Protein AF-A0A8D9B3N8-F1 (afdb_monomer_lite)

Foldseek 3Di:
DADQCFLADDPVGWCVVVQVVVCVVVVHHEAEDAAQFDDVLLVCLVDPDPPYHYDYIDPSVHLLQQQWGADPVRDIDGHDPVRVVVRLVRNLSNDAAAEDACLVCCVGPGSNNPSPPHPHYYYDPNNVVVVVVD

Sequence (134 aa):
HLGRPDGNKNQKYSLKPVAEELKTLLKRDVIFIDDCVGPRVEAACANPAPGSIILLENLRYYPEEEGKGVNAAGVKVKASAEDVKTFKESLRKLGDIYVNDAFGTAHRAHSSMLGEGFEQRASGFLLKKELDYF

Structure (mmCIF, N/CA/C/O backbone):
data_AF-A0A8D9B3N8-F1
#
_entry.id   AF-A0A8D9B3N8-F1
#
loop_
_atom_site.group_PDB
_atom_site.id
_atom_site.type_symbol
_atom_site.label_atom_id
_atom_site.label_alt_id
_atom_site.label_comp_id
_atom_site.label_asym_id
_atom_site.label_entity_id
_atom_site.label_seq_id
_atom_site.pdbx_PDB_ins_code
_atom_site.Cartn_x
_atom_site.Cartn_y
_atom_site.Cartn_z
_atom_site.occupancy
_atom_site.B_iso_or_equiv
_atom_site.auth_seq_id
_atom_site.auth_comp_id
_atom_site.auth_asym_id
_atom_site.auth_atom_id
_atom_site.pdbx_PDB_model_num
ATOM 1 N N . HIS A 1 1 ? 0.323 -6.848 -1.075 1.00 96.81 1 HIS A N 1
ATOM 2 C CA . HIS A 1 1 ? 0.394 -7.147 -2.525 1.00 96.81 1 HIS A CA 1
ATOM 3 C C . HIS A 1 1 ? -0.327 -8.463 -2.802 1.00 96.81 1 HIS A C 1
ATOM 5 O O . HIS A 1 1 ? -0.520 -9.232 -1.867 1.00 96.81 1 HIS A O 1
ATOM 11 N N . LEU A 1 2 ? -0.675 -8.751 -4.059 1.00 97.44 2 LEU A N 1
ATOM 12 C CA . LEU A 1 2 ? -1.282 -10.025 -4.464 1.00 97.44 2 LEU A CA 1
ATOM 13 C C . LEU A 1 2 ? -0.664 -10.532 -5.775 1.00 97.44 2 LEU A C 1
ATOM 15 O O . LEU A 1 2 ? -0.428 -9.757 -6.699 1.00 97.44 2 LEU A O 1
ATOM 19 N N . GLY A 1 3 ? -0.380 -11.834 -5.847 1.00 96.44 3 GLY A N 1
ATOM 20 C CA . GLY A 1 3 ? 0.148 -12.479 -7.052 1.00 96.44 3 GLY A CA 1
ATOM 21 C C . GLY A 1 3 ? 1.530 -11.986 -7.510 1.00 96.44 3 GLY A C 1
ATOM 22 O O . GLY A 1 3 ? 2.358 -11.526 -6.716 1.00 96.44 3 GLY A O 1
ATOM 23 N N . ARG A 1 4 ? 1.777 -12.138 -8.818 1.00 95.31 4 ARG A N 1
ATOM 24 C CA . ARG A 1 4 ? 3.003 -11.723 -9.523 1.00 95.31 4 ARG A CA 1
ATOM 25 C C . ARG A 1 4 ? 2.638 -10.848 -10.731 1.00 95.31 4 ARG A C 1
ATOM 27 O O . ARG A 1 4 ? 2.549 -11.361 -11.843 1.00 95.31 4 ARG A O 1
ATOM 34 N N . PRO A 1 5 ? 2.312 -9.565 -10.507 1.00 95.44 5 PRO A N 1
ATOM 35 C CA . PRO A 1 5 ? 2.063 -8.609 -11.586 1.00 95.44 5 PRO A CA 1
ATOM 36 C C . PRO A 1 5 ? 3.343 -8.085 -12.261 1.00 95.44 5 PRO A C 1
ATOM 38 O O . PRO A 1 5 ? 3.241 -7.418 -13.285 1.00 95.44 5 PRO A O 1
ATOM 41 N N . ASP A 1 6 ? 4.526 -8.366 -11.702 1.00 95.75 6 ASP A N 1
ATOM 42 C CA . ASP A 1 6 ? 5.840 -8.026 -12.265 1.00 95.75 6 ASP A CA 1
ATOM 43 C C . ASP A 1 6 ? 5.983 -6.546 -12.686 1.00 95.75 6 ASP A C 1
ATOM 45 O O . ASP A 1 6 ? 6.564 -6.246 -13.727 1.00 95.75 6 ASP A O 1
ATOM 49 N N . GLY A 1 7 ? 5.441 -5.610 -11.897 1.00 95.69 7 GLY A N 1
ATOM 50 C CA . GLY A 1 7 ? 5.490 -4.175 -12.201 1.00 95.69 7 GLY A CA 1
ATOM 51 C C . GLY A 1 7 ? 4.484 -3.710 -13.258 1.00 95.69 7 GLY A C 1
ATOM 52 O O . GLY A 1 7 ? 4.682 -2.658 -13.856 1.00 95.69 7 GLY A O 1
ATOM 53 N N . ASN A 1 8 ? 3.425 -4.486 -13.525 1.00 95.19 8 ASN A N 1
ATOM 54 C CA . ASN A 1 8 ? 2.395 -4.138 -14.505 1.00 95.19 8 ASN A CA 1
ATOM 55 C C . ASN A 1 8 ? 0.993 -4.148 -13.894 1.00 95.19 8 ASN A C 1
ATOM 57 O O . ASN A 1 8 ? 0.549 -5.150 -13.322 1.00 95.19 8 ASN A O 1
ATOM 61 N N . LYS A 1 9 ? 0.244 -3.061 -14.107 1.00 94.88 9 LYS A N 1
ATOM 62 C CA . LYS A 1 9 ? -1.173 -2.962 -13.731 1.00 94.88 9 LYS A CA 1
ATOM 63 C C . LYS A 1 9 ? -2.006 -3.956 -14.546 1.00 94.88 9 LYS A C 1
ATOM 65 O O . LYS A 1 9 ? -2.028 -3.894 -15.773 1.00 94.88 9 LYS A O 1
ATOM 70 N N . ASN A 1 10 ? -2.710 -4.872 -13.879 1.00 92.81 10 ASN A N 1
ATOM 71 C CA . ASN A 1 10 ? -3.630 -5.804 -14.536 1.00 92.81 10 ASN A CA 1
ATOM 72 C C . ASN A 1 10 ? -4.778 -6.221 -13.611 1.00 92.81 10 ASN A C 1
ATOM 74 O O . ASN A 1 10 ? -4.566 -6.499 -12.442 1.00 92.81 10 ASN A O 1
ATOM 78 N N . GLN A 1 11 ? -5.998 -6.337 -14.137 1.00 94.38 11 GLN A N 1
ATOM 79 C CA . GLN A 1 11 ? -7.186 -6.592 -13.306 1.00 94.38 11 GLN A CA 1
ATOM 80 C C . GLN A 1 11 ? -7.142 -7.923 -12.537 1.00 94.38 11 GLN A C 1
ATOM 82 O O . GLN A 1 11 ? -7.742 -8.028 -11.470 1.00 94.38 11 GLN A O 1
ATOM 87 N N . LYS A 1 12 ? -6.410 -8.925 -13.044 1.00 96.62 12 LYS A N 1
ATOM 88 C CA . LYS A 1 12 ? -6.305 -10.258 -12.431 1.00 96.62 12 LYS A CA 1
ATOM 89 C C . LYS A 1 12 ? -5.758 -10.207 -11.001 1.00 96.62 12 LYS A C 1
ATOM 91 O O . LYS A 1 12 ? -6.136 -11.046 -10.189 1.00 96.62 12 LYS A O 1
ATOM 96 N N . TYR A 1 13 ? -4.868 -9.262 -10.703 1.00 97.50 13 TYR A N 1
ATOM 97 C CA . TYR A 1 13 ? -4.237 -9.142 -9.387 1.00 97.50 13 TYR A CA 1
ATOM 98 C C . TYR A 1 13 ? -4.681 -7.896 -8.611 1.00 97.50 13 TYR A C 1
ATOM 100 O O . TYR A 1 13 ? -3.960 -7.452 -7.713 1.00 97.50 13 TYR A O 1
ATOM 108 N N . SER A 1 14 ? -5.851 -7.341 -8.946 1.00 98.25 14 SER A N 1
ATOM 109 C CA . SER A 1 14 ? -6.416 -6.199 -8.224 1.00 98.25 14 SER A CA 1
ATOM 110 C C . SER A 1 14 ? -6.829 -6.599 -6.813 1.00 98.25 14 SER A C 1
ATOM 112 O O . SER A 1 14 ? -7.358 -7.689 -6.588 1.00 98.25 14 SER A O 1
ATOM 114 N N . LEU A 1 15 ? -6.614 -5.691 -5.863 1.00 98.44 15 LEU A N 1
ATOM 115 C CA . LEU A 1 15 ? -7.075 -5.819 -4.483 1.00 98.44 15 LEU A CA 1
ATOM 116 C C . LEU A 1 15 ? -8.514 -5.332 -4.288 1.00 98.44 15 LEU A C 1
ATOM 118 O O . LEU A 1 15 ? -9.040 -5.443 -3.184 1.00 98.44 15 LEU A O 1
ATOM 122 N N . LYS A 1 16 ? -9.192 -4.854 -5.338 1.00 98.00 16 LYS A N 1
ATOM 123 C CA . LYS A 1 16 ? -10.589 -4.412 -5.240 1.00 98.00 16 LYS A CA 1
ATOM 124 C C . LYS A 1 16 ? -11.522 -5.472 -4.622 1.00 98.00 16 LYS A C 1
ATOM 126 O O . LYS A 1 16 ? -12.267 -5.113 -3.717 1.00 98.00 16 LYS A O 1
ATOM 131 N N . PRO A 1 17 ? -11.468 -6.767 -5.001 1.00 98.06 17 PRO A N 1
ATOM 132 C CA . PRO A 1 17 ? -12.291 -7.787 -4.344 1.00 98.06 17 PRO A CA 1
ATOM 133 C C . PRO A 1 17 ? -11.960 -7.963 -2.853 1.00 98.06 17 PRO A C 1
ATOM 135 O O . PRO A 1 17 ? -12.837 -8.292 -2.063 1.00 98.06 17 PRO A O 1
ATOM 138 N N . VAL A 1 18 ? -10.707 -7.710 -2.454 1.00 98.31 18 VAL A N 1
ATOM 139 C CA . VAL A 1 18 ? -10.275 -7.765 -1.048 1.00 98.31 18 VAL A CA 1
ATOM 140 C C . VAL A 1 18 ? -10.887 -6.617 -0.245 1.00 98.31 18 VAL A C 1
ATOM 142 O O . VAL A 1 18 ? -11.256 -6.828 0.906 1.00 98.31 18 VAL A O 1
ATOM 145 N N . ALA A 1 19 ? -11.044 -5.426 -0.837 1.00 98.25 19 ALA A N 1
ATOM 146 C CA . ALA A 1 19 ? -11.729 -4.308 -0.183 1.00 98.25 19 ALA A CA 1
ATOM 147 C C . ALA A 1 19 ? -13.184 -4.658 0.171 1.00 98.25 19 ALA A C 1
ATOM 149 O O . ALA A 1 19 ? -13.624 -4.382 1.286 1.00 98.25 19 ALA A O 1
ATOM 150 N N . GLU A 1 20 ? -13.907 -5.299 -0.753 1.00 98.12 20 GLU A N 1
ATOM 151 C CA . GLU A 1 20 ? -15.307 -5.705 -0.550 1.00 98.12 20 GLU A CA 1
ATOM 152 C C . GLU A 1 20 ? -15.445 -6.775 0.545 1.00 98.12 20 GLU A C 1
ATOM 154 O O . GLU A 1 20 ? -16.330 -6.696 1.404 1.00 98.12 20 GLU A O 1
ATOM 159 N N . GLU A 1 21 ? -14.533 -7.749 0.570 1.00 98.50 21 GLU A N 1
ATOM 160 C CA . GLU A 1 21 ? -14.511 -8.765 1.626 1.00 98.50 21 GLU A CA 1
ATOM 161 C C . GLU A 1 21 ? -14.163 -8.143 2.987 1.00 98.50 21 GLU A C 1
ATOM 163 O O . GLU A 1 21 ? -14.836 -8.394 3.987 1.00 98.50 21 GLU A O 1
ATOM 168 N N . LEU A 1 22 ? -13.164 -7.255 3.033 1.00 98.12 22 LEU A N 1
ATOM 169 C CA . LEU A 1 22 ? -12.768 -6.563 4.260 1.00 98.12 22 LEU A CA 1
ATOM 170 C C . LEU A 1 22 ? -13.914 -5.713 4.824 1.00 98.12 22 LEU A C 1
ATOM 172 O O . LEU A 1 22 ? -14.160 -5.728 6.031 1.00 98.12 22 LEU A O 1
ATOM 176 N N . LYS A 1 23 ? -14.651 -5.017 3.951 1.00 98.12 23 LYS A N 1
ATOM 177 C CA . LYS A 1 23 ? -15.859 -4.262 4.302 1.00 98.12 23 LYS A CA 1
ATOM 178 C C . LYS A 1 23 ? -16.913 -5.152 4.962 1.00 98.12 23 LYS A C 1
ATOM 180 O O . LYS A 1 23 ? -17.494 -4.769 5.981 1.00 98.12 23 LYS A O 1
ATOM 185 N N . THR A 1 24 ? -17.115 -6.356 4.429 1.00 98.25 24 THR A N 1
ATOM 186 C CA . THR A 1 24 ? -18.049 -7.350 4.976 1.00 98.25 24 THR A CA 1
ATOM 187 C C . THR A 1 24 ? -17.612 -7.841 6.357 1.00 98.25 24 THR A C 1
ATOM 189 O O . THR A 1 24 ? -18.404 -7.809 7.301 1.00 98.25 24 THR A O 1
ATOM 192 N N . LEU A 1 25 ? -16.343 -8.234 6.508 1.00 98.38 25 LEU A N 1
ATOM 193 C CA . LEU A 1 25 ? -15.799 -8.765 7.763 1.00 98.38 25 LEU A CA 1
ATOM 194 C C . LEU A 1 25 ? -15.787 -7.723 8.886 1.00 98.38 25 LEU A C 1
ATOM 196 O O . LEU A 1 25 ? -16.129 -8.033 10.028 1.00 98.38 25 LEU A O 1
ATOM 200 N N . LEU A 1 26 ? -15.422 -6.479 8.566 1.00 97.50 26 LEU A N 1
ATOM 201 C CA . LEU A 1 26 ? -15.357 -5.393 9.543 1.00 97.50 26 LEU A CA 1
ATOM 202 C C . LEU A 1 26 ? -16.718 -4.761 9.834 1.00 97.50 26 LEU A C 1
ATOM 204 O O . LEU A 1 26 ? -16.843 -4.060 10.837 1.00 97.50 26 LEU A O 1
ATOM 208 N N . LYS A 1 27 ? -17.725 -4.982 8.974 1.00 97.50 27 LYS A N 1
ATOM 209 C CA . LYS A 1 27 ? -19.031 -4.296 9.013 1.00 97.50 27 LYS A CA 1
ATOM 210 C C . LYS A 1 27 ? -18.881 -2.770 9.030 1.00 97.50 27 LYS A C 1
ATOM 212 O O . LYS A 1 27 ? -19.617 -2.059 9.714 1.00 97.50 27 LYS A O 1
ATOM 217 N N . ARG A 1 28 ? -17.881 -2.270 8.305 1.00 96.44 28 ARG A N 1
ATOM 218 C CA . ARG A 1 28 ? -17.501 -0.855 8.216 1.00 96.44 28 ARG A CA 1
ATOM 219 C C . ARG A 1 28 ? -17.112 -0.543 6.787 1.00 96.44 28 ARG A C 1
ATOM 221 O O . ARG A 1 28 ? -16.642 -1.425 6.079 1.00 96.44 28 ARG A O 1
ATOM 228 N N . ASP A 1 29 ? -17.300 0.705 6.378 1.00 96.69 29 ASP A N 1
ATOM 229 C CA . ASP A 1 29 ? -16.900 1.118 5.040 1.00 96.69 29 ASP A CA 1
ATOM 230 C C . ASP A 1 29 ? -15.377 1.034 4.859 1.00 96.69 29 ASP A C 1
ATOM 232 O O . ASP A 1 29 ? -14.611 1.348 5.775 1.00 96.69 29 ASP A O 1
ATOM 236 N N . VAL A 1 30 ? -14.962 0.588 3.674 1.00 98.25 30 VAL A N 1
ATOM 237 C CA . VAL A 1 30 ? -13.562 0.497 3.255 1.00 98.25 30 VAL A CA 1
ATOM 238 C C . VAL A 1 30 ? -13.447 1.232 1.930 1.00 98.25 30 VAL A C 1
ATOM 240 O O . VAL A 1 30 ? -14.035 0.826 0.928 1.00 98.25 30 VAL A O 1
ATOM 243 N N . ILE A 1 31 ? -12.686 2.319 1.928 1.00 98.00 31 ILE A N 1
ATOM 244 C CA . ILE A 1 31 ? -12.449 3.137 0.745 1.00 98.00 31 ILE A CA 1
ATOM 245 C C . ILE A 1 31 ? -11.347 2.463 -0.063 1.00 98.00 31 ILE A C 1
ATOM 247 O O . ILE A 1 31 ? -10.208 2.366 0.390 1.00 98.00 31 ILE A O 1
ATOM 251 N N . PHE A 1 32 ? -11.674 2.004 -1.265 1.00 98.31 32 PHE A N 1
ATOM 252 C CA . PHE A 1 32 ? -10.680 1.477 -2.190 1.00 98.31 32 PHE A CA 1
ATOM 253 C C . PHE A 1 32 ? -10.160 2.580 -3.116 1.00 98.31 32 PHE A C 1
ATOM 255 O O . PHE A 1 32 ? -10.951 3.288 -3.745 1.00 98.31 32 PHE A O 1
ATOM 262 N N . ILE A 1 33 ? -8.838 2.691 -3.239 1.00 97.88 33 ILE A N 1
ATOM 263 C CA . ILE A 1 33 ? -8.182 3.568 -4.214 1.00 97.88 33 ILE A CA 1
ATOM 264 C C . ILE A 1 33 ? -7.448 2.690 -5.222 1.00 97.88 33 ILE A C 1
ATOM 266 O O . ILE A 1 33 ? -6.687 1.803 -4.851 1.00 97.88 33 ILE A O 1
ATOM 270 N N . ASP A 1 34 ? -7.668 2.958 -6.505 1.00 96.44 34 ASP A N 1
ATOM 271 C CA . ASP A 1 34 ? -7.117 2.239 -7.663 1.00 96.44 34 ASP A CA 1
ATOM 272 C C . ASP A 1 34 ? -5.621 2.518 -7.919 1.00 96.44 34 ASP A C 1
ATOM 274 O O . ASP A 1 34 ? -5.103 2.268 -9.009 1.00 96.44 34 ASP A O 1
ATOM 278 N N . ASP A 1 35 ? -4.921 3.015 -6.901 1.00 97.69 35 ASP A N 1
ATOM 279 C CA . ASP A 1 35 ? -3.488 3.261 -6.893 1.00 97.69 35 ASP A CA 1
ATOM 280 C C . ASP A 1 35 ? -2.930 3.184 -5.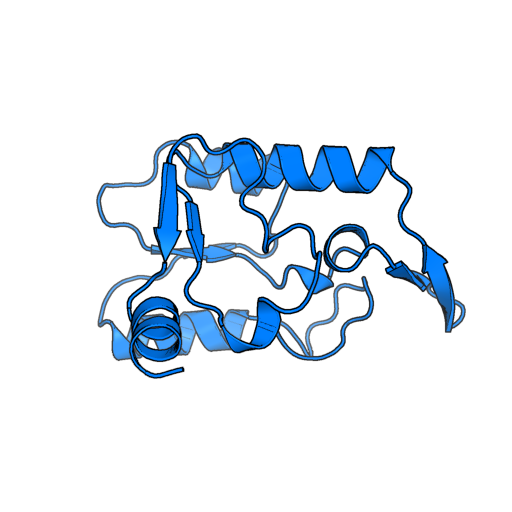457 1.00 97.69 35 ASP A C 1
ATOM 282 O O . ASP A 1 35 ? -3.692 3.116 -4.490 1.00 97.69 35 ASP A O 1
ATOM 286 N N . CYS A 1 36 ? -1.604 3.180 -5.307 1.00 97.44 36 CYS A N 1
ATOM 287 C CA . CYS A 1 36 ? -0.921 3.152 -4.009 1.00 97.44 36 CYS A CA 1
ATOM 288 C C . CYS A 1 36 ? 0.039 4.317 -3.761 1.00 97.44 36 CYS A C 1
ATOM 290 O O . CYS A 1 36 ? 0.526 4.464 -2.644 1.00 97.44 36 CYS A O 1
ATOM 292 N N . VAL A 1 37 ? 0.305 5.142 -4.774 1.00 96.25 37 VAL A N 1
ATOM 293 C CA . VAL A 1 37 ? 1.175 6.321 -4.684 1.00 96.25 37 VAL A CA 1
ATOM 294 C C . VAL A 1 37 ? 0.624 7.473 -5.526 1.00 96.25 37 VAL A C 1
ATOM 296 O O . VAL A 1 37 ? -0.292 7.302 -6.332 1.00 96.25 37 VAL A O 1
ATOM 299 N N . GLY A 1 38 ? 1.202 8.660 -5.350 1.00 94.88 38 GLY A N 1
ATOM 300 C CA . GLY A 1 38 ? 0.915 9.841 -6.160 1.00 94.88 38 GLY A CA 1
ATOM 301 C C . GLY A 1 38 ? -0.211 10.736 -5.625 1.00 94.88 38 GLY A C 1
ATOM 302 O O . GLY A 1 38 ? -0.838 10.432 -4.608 1.00 94.88 38 GLY A O 1
ATOM 303 N N . PRO A 1 39 ? -0.500 11.858 -6.316 1.00 95.12 39 PRO A N 1
ATOM 304 C CA . PRO A 1 39 ? -1.269 12.969 -5.746 1.00 95.12 39 PRO A CA 1
ATOM 305 C C . PRO A 1 39 ? -2.681 12.603 -5.281 1.00 95.12 39 PRO A C 1
ATOM 307 O O . PRO A 1 39 ? -3.152 13.112 -4.269 1.00 95.12 39 PRO A O 1
ATOM 310 N N . ARG A 1 40 ? -3.363 11.702 -6.001 1.00 95.31 40 ARG A N 1
ATOM 311 C CA . ARG A 1 40 ? -4.715 11.249 -5.640 1.00 95.31 40 ARG A CA 1
ATOM 312 C C . ARG A 1 40 ? -4.719 10.450 -4.335 1.00 95.31 40 ARG A C 1
ATOM 314 O O . ARG A 1 40 ? -5.620 10.632 -3.522 1.00 95.31 40 ARG A O 1
ATOM 321 N N . VAL A 1 41 ? -3.727 9.579 -4.149 1.00 97.44 41 VAL A N 1
ATOM 322 C CA . VAL A 1 41 ? -3.576 8.763 -2.937 1.00 97.44 41 VAL A CA 1
ATOM 323 C C . VAL A 1 41 ? -3.163 9.649 -1.766 1.00 97.44 41 VAL A C 1
ATOM 325 O O . VAL A 1 41 ? -3.784 9.594 -0.710 1.00 97.44 41 VAL A O 1
ATOM 328 N N . GLU A 1 42 ? -2.181 10.529 -1.982 1.00 95.94 42 GLU A N 1
ATOM 329 C CA . GLU A 1 42 ? -1.714 11.490 -0.976 1.00 95.94 42 GLU A CA 1
ATOM 330 C C . GLU A 1 42 ? -2.868 12.383 -0.483 1.00 95.94 42 GLU A C 1
ATOM 332 O O . GLU A 1 42 ? -3.067 12.521 0.721 1.00 95.94 42 GLU A O 1
ATOM 337 N N . ALA A 1 43 ? -3.698 12.913 -1.389 1.00 95.69 43 ALA A N 1
ATOM 338 C CA . ALA A 1 43 ? -4.855 13.731 -1.022 1.00 95.69 43 ALA A CA 1
ATOM 339 C C . ALA A 1 43 ? -5.915 12.957 -0.218 1.00 95.69 43 ALA A C 1
ATOM 341 O O . ALA A 1 43 ? -6.493 13.505 0.720 1.00 95.69 43 ALA A O 1
ATOM 342 N N . ALA A 1 44 ? -6.167 11.691 -0.559 1.00 95.69 44 ALA A N 1
ATOM 343 C CA . ALA A 1 44 ? -7.128 10.861 0.164 1.00 95.69 44 ALA A CA 1
ATOM 344 C C . ALA A 1 44 ? -6.646 10.483 1.576 1.00 95.69 44 ALA A C 1
ATOM 346 O O . ALA A 1 44 ? -7.461 10.384 2.494 1.00 95.69 44 ALA A O 1
ATOM 347 N N . CYS A 1 45 ? -5.335 10.303 1.761 1.00 96.44 45 CYS A N 1
ATOM 348 C CA . CYS A 1 45 ? -4.738 9.967 3.055 1.00 96.44 45 CYS A CA 1
ATOM 349 C C . CYS A 1 45 ? -4.434 11.193 3.935 1.00 96.44 45 CYS A C 1
ATOM 351 O O . CYS A 1 45 ? -4.227 11.026 5.132 1.00 96.44 45 CYS A O 1
ATOM 353 N N . ALA A 1 46 ? -4.430 12.412 3.384 1.00 95.81 46 ALA A N 1
ATOM 354 C CA . ALA A 1 46 ? -4.016 13.615 4.111 1.00 95.81 46 ALA A CA 1
ATOM 355 C C . ALA A 1 46 ? -4.915 13.973 5.307 1.00 95.81 46 ALA A C 1
ATOM 357 O O . ALA A 1 46 ? -4.418 14.437 6.330 1.00 95.81 46 ALA A O 1
ATOM 358 N N . ASN A 1 47 ? -6.235 13.805 5.181 1.00 93.75 47 ASN A N 1
ATOM 359 C CA . ASN A 1 47 ? -7.176 14.091 6.270 1.00 93.75 47 ASN A CA 1
ATOM 360 C C . ASN A 1 47 ? -8.500 13.314 6.120 1.00 93.75 47 ASN A C 1
ATOM 362 O O . ASN A 1 47 ? -9.560 13.923 5.929 1.00 93.75 47 ASN A O 1
ATOM 366 N N . PRO A 1 48 ? -8.474 11.970 6.138 1.00 95.19 48 PRO A N 1
ATOM 367 C CA . PRO A 1 48 ? -9.699 11.189 6.120 1.00 95.19 48 PRO A CA 1
ATOM 368 C C . PRO A 1 48 ? -10.461 11.355 7.441 1.00 95.19 48 PRO A C 1
ATOM 370 O O . PRO A 1 48 ? -9.879 11.647 8.487 1.00 95.19 48 PRO A O 1
ATOM 373 N N . ALA A 1 49 ? -11.777 11.122 7.419 1.00 95.94 49 ALA A N 1
ATOM 374 C CA . ALA A 1 49 ? -12.571 11.145 8.645 1.00 95.94 49 ALA A CA 1
ATOM 375 C C . ALA A 1 49 ? -11.984 10.164 9.686 1.00 95.94 49 ALA A C 1
ATOM 377 O O . ALA A 1 49 ? -11.597 9.050 9.306 1.00 95.94 49 ALA A O 1
ATOM 378 N N . PRO A 1 50 ? -11.925 10.519 10.983 1.00 96.81 50 PRO A N 1
ATOM 379 C CA . PRO A 1 50 ? -11.357 9.645 12.002 1.00 96.81 50 PRO A CA 1
ATOM 380 C C . PRO A 1 50 ? -11.967 8.240 11.981 1.00 96.81 50 PRO A C 1
ATOM 382 O O . PRO A 1 50 ? -13.184 8.063 11.957 1.00 96.81 50 PRO A O 1
ATOM 385 N N . GLY A 1 51 ? -11.100 7.227 11.978 1.00 96.06 51 GLY A N 1
ATOM 386 C CA . GLY A 1 51 ? -11.502 5.825 11.904 1.00 96.06 51 GLY A CA 1
ATOM 387 C C . GLY A 1 51 ? -11.828 5.314 10.497 1.00 96.06 51 GLY A C 1
ATOM 388 O O . GLY A 1 51 ? -12.255 4.165 10.391 1.00 96.06 51 GLY A O 1
ATOM 389 N N . SER A 1 52 ? -11.634 6.109 9.442 1.00 97.06 52 SER A N 1
ATOM 390 C CA . SER A 1 52 ? -11.727 5.630 8.056 1.00 97.06 52 SER A CA 1
ATOM 391 C C . SER A 1 52 ? -10.727 4.510 7.782 1.00 97.06 52 SER A C 1
ATOM 393 O O . SER A 1 52 ? -9.623 4.497 8.326 1.00 97.06 52 SER A O 1
ATOM 395 N N . ILE A 1 53 ? -11.112 3.585 6.906 1.00 98.12 53 ILE A N 1
ATOM 396 C CA . ILE A 1 53 ? -10.267 2.478 6.459 1.00 98.12 53 ILE A CA 1
ATOM 397 C C . ILE A 1 53 ? -10.067 2.643 4.961 1.00 98.12 53 ILE A C 1
ATOM 399 O O . ILE A 1 53 ? -11.039 2.652 4.209 1.00 98.12 53 ILE A O 1
ATOM 403 N N . ILE A 1 54 ? -8.814 2.792 4.536 1.00 98.31 54 ILE A N 1
ATOM 404 C CA . ILE A 1 54 ? -8.450 2.964 3.130 1.00 98.31 54 ILE A CA 1
ATOM 405 C C . ILE A 1 54 ? -7.611 1.760 2.707 1.00 98.31 54 ILE A C 1
ATOM 407 O O . ILE A 1 54 ? -6.572 1.488 3.308 1.00 98.31 54 ILE A O 1
ATOM 411 N N . LEU A 1 55 ? -8.058 1.044 1.674 1.00 98.50 55 LEU A N 1
ATOM 412 C CA . LEU A 1 55 ? -7.267 0.014 1.008 1.00 98.50 55 LEU A CA 1
ATOM 413 C C . LEU A 1 55 ? -6.740 0.560 -0.318 1.00 98.50 55 LEU A C 1
ATOM 415 O O . LEU A 1 55 ? -7.507 0.916 -1.212 1.00 98.50 55 LEU A O 1
ATOM 419 N N . LEU A 1 56 ? -5.419 0.594 -0.437 1.00 98.50 56 LEU A N 1
ATOM 420 C CA . LEU A 1 56 ? -4.727 0.976 -1.660 1.00 98.50 56 LEU A CA 1
ATOM 421 C C . LEU A 1 56 ? -4.559 -0.222 -2.594 1.00 98.50 56 LEU A C 1
ATOM 423 O O . LEU A 1 56 ? -4.580 -1.380 -2.165 1.00 98.50 56 LEU A O 1
ATOM 427 N N . GLU A 1 57 ? -4.358 0.062 -3.874 1.00 98.50 57 GLU A N 1
ATOM 428 C CA . GLU A 1 57 ? -4.134 -0.971 -4.877 1.00 98.50 57 GLU A CA 1
ATOM 429 C C . GLU A 1 57 ? -2.762 -1.660 -4.707 1.00 98.50 57 GLU A C 1
ATOM 431 O O . GLU A 1 57 ? -1.901 -1.289 -3.906 1.00 98.50 57 GLU A O 1
ATOM 436 N N . ASN A 1 58 ? -2.571 -2.748 -5.440 1.00 98.44 58 ASN A N 1
ATOM 437 C CA . ASN A 1 58 ? -1.436 -3.643 -5.361 1.00 98.44 58 ASN A CA 1
ATOM 438 C C . ASN A 1 58 ? -0.078 -2.953 -5.607 1.00 98.44 58 ASN A C 1
ATOM 440 O O . ASN A 1 58 ? 0.287 -2.671 -6.744 1.00 98.44 58 ASN A O 1
ATOM 444 N N . LEU A 1 59 ? 0.728 -2.822 -4.545 1.00 98.19 59 LEU A N 1
ATOM 445 C CA . LEU A 1 59 ? 2.099 -2.282 -4.583 1.00 98.19 59 LEU A CA 1
ATOM 446 C C . LEU A 1 59 ? 2.976 -2.853 -5.711 1.00 98.19 59 LEU A C 1
ATOM 448 O O . LEU A 1 59 ? 3.765 -2.129 -6.300 1.00 98.19 59 LEU A O 1
ATOM 452 N N . ARG A 1 60 ? 2.833 -4.143 -6.054 1.00 98.00 60 ARG A N 1
ATOM 453 C CA . ARG A 1 60 ? 3.654 -4.784 -7.101 1.00 98.00 60 ARG A CA 1
ATOM 454 C C . ARG A 1 60 ? 3.245 -4.425 -8.531 1.00 98.00 60 ARG A C 1
ATOM 456 O O . ARG A 1 60 ? 3.865 -4.904 -9.477 1.00 98.00 60 ARG A O 1
ATOM 463 N N . TYR A 1 61 ? 2.220 -3.596 -8.713 1.00 98.00 61 TYR A N 1
ATOM 464 C CA . TYR A 1 61 ? 2.002 -2.912 -9.988 1.00 98.00 61 TYR A CA 1
ATOM 465 C C . TYR A 1 61 ? 3.114 -1.920 -10.318 1.00 98.00 61 TYR A C 1
ATOM 467 O O . TYR A 1 61 ? 3.231 -1.537 -11.475 1.00 98.00 61 TYR A O 1
ATOM 475 N N . TYR A 1 62 ? 3.927 -1.557 -9.328 1.00 97.62 62 TYR A N 1
ATOM 476 C CA . TYR A 1 62 ? 5.090 -0.698 -9.461 1.00 97.62 62 TYR A CA 1
ATOM 477 C C . TYR A 1 62 ? 6.366 -1.543 -9.370 1.00 97.62 62 TYR A C 1
ATOM 479 O O . TYR A 1 62 ? 6.558 -2.241 -8.366 1.00 97.62 62 TYR A O 1
ATOM 487 N N . PRO A 1 63 ? 7.244 -1.543 -10.392 1.00 97.50 63 PRO A N 1
ATOM 488 C CA . PRO A 1 63 ? 8.525 -2.248 -10.315 1.00 97.50 63 PRO A CA 1
ATOM 489 C C . PRO A 1 63 ? 9.411 -1.734 -9.170 1.00 97.50 63 PRO A C 1
ATOM 491 O O . PRO A 1 63 ? 10.274 -2.465 -8.686 1.00 97.50 63 PRO A O 1
ATOM 494 N N . GLU A 1 64 ? 9.179 -0.510 -8.700 1.00 97.56 64 GLU A N 1
ATOM 495 C CA . GLU A 1 64 ? 9.852 0.134 -7.575 1.00 97.56 64 GLU A CA 1
ATOM 496 C C . GLU A 1 64 ? 9.616 -0.592 -6.241 1.00 97.56 64 GLU A C 1
ATOM 498 O O . GLU A 1 64 ? 10.444 -0.496 -5.336 1.00 97.56 64 GLU A O 1
ATOM 503 N N . GLU A 1 65 ? 8.533 -1.367 -6.106 1.00 97.88 65 GLU A N 1
ATOM 504 C CA . GLU A 1 65 ? 8.277 -2.172 -4.906 1.00 97.88 65 GLU A CA 1
ATOM 505 C C . GLU A 1 65 ? 9.290 -3.317 -4.763 1.00 97.88 65 GLU A C 1
ATOM 507 O O . GLU A 1 65 ? 9.855 -3.517 -3.688 1.00 97.88 65 GLU A O 1
ATOM 512 N N . GLU A 1 66 ? 9.542 -4.067 -5.842 1.00 96.88 66 GLU A N 1
ATOM 513 C CA . GLU A 1 66 ? 10.479 -5.207 -5.839 1.00 96.88 66 GLU A CA 1
ATOM 514 C C . GLU A 1 66 ? 11.885 -4.826 -6.345 1.00 96.88 66 GLU A C 1
ATOM 516 O O . GLU A 1 66 ? 12.787 -5.669 -6.378 1.00 96.88 66 GLU A O 1
ATOM 521 N N . GLY A 1 67 ? 12.072 -3.576 -6.782 1.00 96.81 67 GLY A N 1
ATOM 522 C CA . GLY A 1 67 ? 13.278 -3.070 -7.446 1.00 96.81 67 GLY A CA 1
ATOM 523 C C . GLY A 1 67 ? 13.483 -3.604 -8.871 1.00 96.81 67 GLY A C 1
ATOM 524 O O . GLY A 1 67 ? 14.528 -3.373 -9.486 1.00 96.81 67 GLY A O 1
ATOM 525 N N . LYS A 1 68 ? 12.516 -4.357 -9.400 1.00 96.31 68 LYS A N 1
ATOM 526 C CA . LYS A 1 68 ? 12.541 -4.982 -10.725 1.00 96.31 68 LYS A CA 1
ATOM 527 C C . LYS A 1 68 ? 11.127 -5.303 -11.197 1.00 96.31 68 LYS A C 1
ATOM 529 O O . LYS A 1 68 ? 10.231 -5.516 -10.388 1.00 96.31 68 LYS A O 1
ATOM 534 N N . GLY A 1 69 ? 10.965 -5.430 -12.505 1.00 95.25 69 GLY A N 1
ATOM 535 C CA . GLY A 1 69 ? 9.720 -5.847 -13.141 1.00 95.25 69 GLY A CA 1
ATOM 536 C C . GLY A 1 69 ? 9.970 -6.435 -14.521 1.00 95.25 69 GLY A C 1
ATOM 537 O O . GLY A 1 69 ? 11.101 -6.788 -14.869 1.00 95.25 69 GLY A O 1
ATOM 538 N N . VAL A 1 70 ? 8.910 -6.538 -15.311 1.00 96.19 70 VAL A N 1
ATOM 539 C CA . VAL A 1 70 ? 8.945 -6.996 -16.698 1.00 96.19 70 VAL A CA 1
ATOM 540 C C . VAL A 1 70 ? 8.269 -5.947 -17.571 1.00 96.19 70 VAL A C 1
ATOM 542 O O . VAL A 1 70 ? 7.190 -5.477 -17.239 1.00 96.19 70 VAL A O 1
ATOM 545 N N . ASN A 1 71 ? 8.899 -5.546 -18.672 1.00 92.69 71 ASN A N 1
ATOM 546 C CA . ASN A 1 71 ? 8.296 -4.587 -19.597 1.00 92.69 71 ASN A CA 1
ATOM 547 C C . ASN A 1 71 ? 7.299 -5.265 -20.559 1.00 92.69 71 ASN A C 1
ATOM 549 O O . ASN A 1 71 ? 7.168 -6.488 -20.588 1.00 92.69 71 ASN A O 1
ATOM 553 N N . ALA A 1 72 ? 6.637 -4.476 -21.410 1.00 90.06 72 ALA A N 1
ATOM 554 C CA . ALA A 1 72 ? 5.670 -4.982 -22.392 1.00 90.06 72 ALA A CA 1
ATOM 555 C C . ALA A 1 72 ? 6.243 -6.033 -23.370 1.00 90.06 72 ALA A C 1
ATOM 557 O O . ALA A 1 72 ? 5.489 -6.835 -23.913 1.00 90.06 72 ALA A O 1
ATOM 558 N N . ALA A 1 73 ? 7.564 -6.058 -23.577 1.00 93.06 73 ALA A N 1
ATOM 559 C CA . ALA A 1 73 ? 8.246 -7.042 -24.418 1.00 93.06 73 ALA A CA 1
ATOM 560 C C . ALA A 1 73 ? 8.628 -8.333 -23.664 1.00 93.06 73 ALA A C 1
ATOM 562 O O . ALA A 1 73 ? 9.311 -9.189 -24.222 1.00 93.06 73 ALA A O 1
ATOM 563 N N . GLY A 1 74 ? 8.235 -8.484 -22.395 1.00 92.81 74 GLY A N 1
ATOM 564 C CA . GLY A 1 74 ? 8.581 -9.653 -21.584 1.00 92.81 74 GLY A CA 1
ATOM 565 C C . GLY A 1 74 ? 10.012 -9.629 -21.034 1.00 92.81 74 GLY A C 1
ATOM 566 O O . GLY A 1 74 ? 10.483 -10.627 -20.487 1.00 92.81 74 GLY A O 1
ATOM 567 N N . VAL A 1 75 ? 10.719 -8.502 -21.151 1.00 95.56 75 VAL A N 1
ATOM 568 C CA . VAL A 1 75 ? 12.113 -8.367 -20.713 1.00 95.56 75 VAL A CA 1
ATOM 569 C C . VAL A 1 75 ? 12.166 -7.865 -19.275 1.00 95.56 75 VAL A C 1
ATOM 571 O O . VAL A 1 75 ? 11.479 -6.910 -18.911 1.00 95.56 75 VAL A O 1
ATOM 574 N N . LYS A 1 76 ? 13.014 -8.496 -18.455 1.00 95.62 76 LYS A N 1
ATOM 575 C CA . LYS A 1 76 ? 13.261 -8.064 -17.076 1.00 95.62 76 LYS A CA 1
ATOM 576 C C . LYS A 1 76 ? 13.938 -6.699 -17.063 1.00 95.62 76 LYS A C 1
ATOM 578 O O . LYS A 1 76 ? 14.993 -6.522 -17.667 1.00 95.62 76 LYS A O 1
ATOM 583 N N . VAL A 1 77 ? 13.357 -5.776 -16.316 1.00 95.06 77 VAL A N 1
ATOM 584 C CA . VAL A 1 77 ? 13.873 -4.424 -16.110 1.00 95.06 77 VAL A CA 1
ATOM 585 C C . VAL A 1 77 ? 14.132 -4.197 -14.629 1.00 95.06 77 VAL A C 1
ATOM 587 O O . VAL A 1 77 ? 13.448 -4.760 -13.774 1.00 95.06 77 VAL A O 1
ATOM 590 N N . LYS A 1 78 ? 15.149 -3.396 -14.320 1.00 96.56 78 LYS A N 1
ATOM 591 C CA . LYS A 1 78 ? 15.467 -2.971 -12.957 1.00 96.56 78 LYS A CA 1
ATOM 592 C C . LYS A 1 78 ? 14.952 -1.547 -12.777 1.00 96.56 78 LYS A C 1
ATOM 594 O O . LYS A 1 78 ? 15.181 -0.724 -13.659 1.00 96.56 78 LYS A O 1
ATOM 599 N N . ALA A 1 79 ? 14.277 -1.275 -11.666 1.00 96.62 79 ALA A N 1
ATOM 600 C CA . ALA A 1 79 ? 13.906 0.094 -11.322 1.00 96.62 79 ALA A CA 1
ATOM 601 C C . ALA A 1 79 ? 15.175 0.893 -10.983 1.00 96.62 79 ALA A C 1
ATOM 603 O O . ALA A 1 79 ? 16.114 0.343 -10.389 1.00 96.62 79 ALA A O 1
ATOM 604 N N . SER A 1 80 ? 15.231 2.164 -11.388 1.00 97.12 80 SER A N 1
ATOM 605 C CA . SER A 1 80 ? 16.357 3.026 -11.025 1.00 97.12 80 SER A CA 1
ATOM 606 C C . SER A 1 80 ? 16.359 3.294 -9.515 1.00 97.12 80 SER A C 1
ATOM 608 O O . SER A 1 80 ? 15.346 3.118 -8.832 1.00 97.12 80 SER A O 1
ATOM 610 N N . ALA A 1 81 ? 17.510 3.683 -8.963 1.00 96.44 81 ALA A N 1
ATOM 611 C CA . ALA A 1 81 ? 17.592 4.005 -7.539 1.00 96.44 81 ALA A CA 1
ATOM 612 C C . ALA A 1 81 ? 16.752 5.250 -7.208 1.00 96.44 81 ALA A C 1
ATOM 614 O O . ALA A 1 81 ? 16.142 5.322 -6.141 1.00 96.44 81 ALA A O 1
ATOM 615 N N . GLU A 1 82 ? 16.697 6.193 -8.144 1.00 97.44 82 GLU A N 1
ATOM 616 C CA . GLU A 1 82 ? 15.911 7.416 -8.083 1.00 97.44 82 GLU A CA 1
ATOM 617 C C . GLU A 1 82 ? 14.407 7.112 -8.067 1.00 97.44 82 GLU A C 1
ATOM 619 O O . GLU A 1 82 ? 13.716 7.587 -7.167 1.00 97.44 82 GLU A O 1
ATOM 624 N N . ASP A 1 83 ? 13.910 6.252 -8.964 1.00 96.88 83 ASP A N 1
ATOM 625 C CA . ASP A 1 83 ? 12.485 5.885 -9.010 1.00 96.88 83 ASP A CA 1
ATOM 626 C C . ASP A 1 83 ? 12.055 5.157 -7.730 1.00 96.88 83 ASP A C 1
ATOM 628 O O . ASP A 1 83 ? 11.024 5.474 -7.133 1.00 96.88 83 ASP A O 1
ATOM 632 N N . VAL A 1 84 ? 12.885 4.222 -7.245 1.00 97.12 84 VAL A N 1
ATOM 633 C CA . VAL A 1 84 ? 12.648 3.522 -5.971 1.00 97.12 84 VAL A CA 1
ATOM 634 C C . VAL A 1 84 ? 12.589 4.509 -4.807 1.00 97.12 84 VAL A C 1
ATOM 636 O O . VAL A 1 84 ? 11.733 4.384 -3.929 1.00 97.12 84 VAL A O 1
ATOM 639 N N . LYS A 1 85 ? 13.477 5.508 -4.792 1.00 96.38 85 LYS A N 1
ATOM 640 C CA . LYS A 1 85 ? 13.477 6.555 -3.769 1.00 96.38 85 LYS A CA 1
ATOM 641 C C . LYS A 1 85 ? 12.196 7.389 -3.834 1.00 96.38 85 LYS A C 1
ATOM 643 O O . LYS A 1 85 ? 11.542 7.549 -2.808 1.00 96.38 85 LYS A O 1
ATOM 648 N N . THR A 1 86 ? 11.795 7.853 -5.017 1.00 96.38 86 THR A N 1
ATOM 649 C CA . THR A 1 86 ? 10.554 8.622 -5.200 1.00 96.38 86 THR A CA 1
ATOM 650 C C . THR A 1 86 ? 9.315 7.818 -4.794 1.00 96.38 86 THR A C 1
ATOM 652 O O . THR A 1 86 ? 8.417 8.352 -4.141 1.00 96.38 86 THR A O 1
ATOM 655 N N . PHE A 1 87 ? 9.277 6.519 -5.099 1.00 97.00 87 PHE A N 1
ATOM 656 C CA . PHE A 1 87 ? 8.193 5.631 -4.679 1.00 97.00 87 PHE A CA 1
ATOM 657 C C . PHE A 1 87 ? 8.097 5.524 -3.150 1.00 97.00 87 PHE A C 1
ATOM 659 O O . PHE A 1 87 ? 7.022 5.710 -2.577 1.00 97.00 87 PHE A O 1
ATOM 666 N N . LYS A 1 88 ? 9.230 5.302 -2.472 1.00 96.56 88 LYS A N 1
ATOM 667 C CA . LYS A 1 88 ? 9.304 5.265 -1.002 1.00 96.56 88 LYS A CA 1
ATOM 668 C C . LYS A 1 88 ? 8.897 6.592 -0.362 1.00 96.56 88 LYS A C 1
ATOM 670 O O . LYS A 1 88 ? 8.176 6.589 0.631 1.00 96.56 88 LYS A O 1
ATOM 675 N N . GLU A 1 89 ? 9.316 7.719 -0.934 1.00 95.88 89 GLU A N 1
ATOM 676 C CA . GLU A 1 89 ? 8.925 9.051 -0.462 1.00 95.88 89 GLU A CA 1
ATOM 677 C C . GLU A 1 89 ? 7.416 9.280 -0.584 1.00 95.88 89 GLU A C 1
ATOM 679 O O . GLU A 1 89 ? 6.815 9.849 0.327 1.00 95.88 89 GLU A O 1
ATOM 684 N N . SER A 1 90 ? 6.779 8.805 -1.660 1.00 95.94 90 SER A N 1
ATOM 685 C CA . SER A 1 90 ? 5.319 8.884 -1.786 1.00 95.94 90 SER A CA 1
ATOM 686 C C . SER A 1 90 ? 4.617 8.017 -0.737 1.00 95.94 90 SER A C 1
ATOM 688 O O . SER A 1 90 ? 3.718 8.511 -0.064 1.00 95.94 90 SER A O 1
ATOM 690 N N . LEU A 1 91 ? 5.084 6.782 -0.496 1.00 97.00 91 LEU A N 1
ATOM 691 C CA . LEU A 1 91 ? 4.557 5.928 0.582 1.00 97.00 91 LEU A CA 1
ATOM 692 C C . LEU A 1 91 ? 4.723 6.564 1.969 1.00 97.00 91 LEU A C 1
ATOM 694 O O . LEU A 1 91 ? 3.827 6.476 2.809 1.00 97.00 91 LEU A O 1
ATOM 698 N N . ARG A 1 92 ? 5.852 7.236 2.216 1.00 96.06 92 ARG A N 1
ATOM 699 C CA . ARG A 1 92 ? 6.123 7.907 3.492 1.00 96.06 92 ARG A CA 1
ATOM 700 C C . ARG A 1 92 ? 5.120 9.020 3.795 1.00 96.06 92 ARG A C 1
ATOM 702 O O . ARG A 1 92 ? 4.808 9.236 4.962 1.00 96.06 92 ARG A O 1
ATOM 709 N N . LYS A 1 93 ? 4.594 9.712 2.785 1.00 96.00 93 LYS A N 1
ATOM 710 C CA . LYS A 1 93 ? 3.609 10.792 2.975 1.00 96.00 93 LYS A CA 1
ATOM 711 C C . LYS A 1 93 ? 2.223 10.300 3.397 1.00 96.00 93 LYS A C 1
ATOM 713 O O . LYS A 1 93 ? 1.383 11.121 3.742 1.00 96.00 93 LYS A O 1
ATOM 718 N N . LEU A 1 94 ? 1.962 8.992 3.345 1.00 96.75 94 LEU A N 1
ATOM 719 C CA . LEU A 1 94 ? 0.617 8.441 3.545 1.00 96.75 94 LEU A CA 1
ATOM 720 C C . LEU A 1 94 ? 0.211 8.298 5.016 1.00 96.75 94 LEU A C 1
ATOM 722 O O . LEU A 1 94 ? -0.927 7.928 5.292 1.00 96.75 94 LEU A O 1
ATOM 726 N N . GLY A 1 95 ? 1.115 8.571 5.955 1.00 95.88 95 GLY A N 1
ATOM 727 C CA . GLY A 1 95 ? 0.796 8.556 7.376 1.00 95.88 95 GLY A CA 1
ATOM 728 C C . GLY A 1 95 ? 1.969 8.956 8.260 1.00 95.88 95 GLY A C 1
ATOM 729 O O . GLY A 1 95 ? 3.055 9.289 7.783 1.00 95.88 95 GLY A O 1
ATOM 730 N N . ASP A 1 96 ? 1.744 8.877 9.567 1.00 96.19 96 ASP A N 1
ATOM 731 C CA . ASP A 1 96 ? 2.712 9.302 10.585 1.00 96.19 96 ASP A CA 1
ATOM 732 C C . ASP A 1 96 ? 3.467 8.128 11.221 1.00 96.19 96 ASP A C 1
ATOM 734 O O . ASP A 1 96 ? 4.618 8.270 11.637 1.00 96.19 96 ASP A O 1
ATOM 738 N N . ILE A 1 97 ? 2.831 6.953 11.272 1.00 97.75 97 ILE A N 1
ATOM 739 C CA . ILE A 1 97 ? 3.343 5.738 11.914 1.00 97.75 97 ILE A CA 1
ATOM 740 C C . ILE A 1 97 ? 3.283 4.585 10.915 1.00 97.75 97 ILE A C 1
ATOM 742 O O . ILE A 1 97 ? 2.277 4.396 10.231 1.00 97.75 97 ILE A O 1
ATOM 746 N N . TYR A 1 98 ? 4.344 3.782 10.873 1.00 98.31 98 TYR A N 1
ATOM 747 C CA . TYR A 1 98 ? 4.391 2.565 10.072 1.00 98.31 98 TYR A CA 1
ATOM 748 C C . TYR A 1 98 ? 4.195 1.325 10.948 1.00 98.31 98 TYR A C 1
ATOM 750 O O . TYR A 1 98 ? 4.888 1.135 11.949 1.00 98.31 98 TYR A O 1
ATOM 758 N N . VAL A 1 99 ? 3.278 0.448 10.542 1.00 98.25 99 VAL A N 1
ATOM 759 C CA . VAL A 1 99 ? 3.042 -0.847 11.189 1.00 98.25 99 VAL A CA 1
ATOM 760 C C . VAL A 1 99 ? 3.209 -1.953 10.153 1.00 98.25 99 VAL A C 1
ATOM 762 O O . VAL A 1 99 ? 2.487 -1.981 9.159 1.00 98.25 99 VAL A O 1
ATOM 765 N N . ASN A 1 100 ? 4.146 -2.874 10.387 1.00 98.06 100 ASN A N 1
ATOM 766 C CA . ASN A 1 100 ? 4.320 -4.056 9.547 1.00 98.06 100 ASN A CA 1
ATOM 767 C C . ASN A 1 100 ? 3.615 -5.257 10.176 1.00 98.06 100 ASN A C 1
ATOM 769 O O . ASN A 1 100 ? 4.020 -5.713 11.242 1.00 98.06 100 ASN A O 1
ATOM 773 N N . ASP A 1 101 ? 2.607 -5.800 9.500 1.00 97.81 101 ASP A N 1
ATOM 774 C CA . ASP A 1 101 ? 1.926 -7.031 9.921 1.00 97.81 101 ASP A CA 1
ATOM 775 C C . ASP A 1 101 ? 2.060 -8.176 8.899 1.00 97.81 101 ASP A C 1
ATOM 777 O O . ASP A 1 101 ? 1.258 -9.104 8.859 1.00 97.81 101 ASP A O 1
ATOM 781 N N . ALA A 1 102 ? 3.083 -8.110 8.037 1.00 96.94 102 ALA A N 1
ATOM 782 C CA . ALA A 1 102 ? 3.299 -9.029 6.922 1.00 96.94 102 ALA A CA 1
ATOM 783 C C . ALA A 1 102 ? 4.612 -9.827 7.069 1.00 96.94 102 ALA A C 1
ATOM 785 O O . ALA A 1 102 ? 5.554 -9.670 6.287 1.00 96.94 102 ALA A O 1
ATOM 786 N N . PHE A 1 103 ? 4.682 -10.737 8.051 1.00 95.44 103 PHE A N 1
ATOM 787 C CA . PHE A 1 103 ? 5.878 -11.565 8.301 1.00 95.4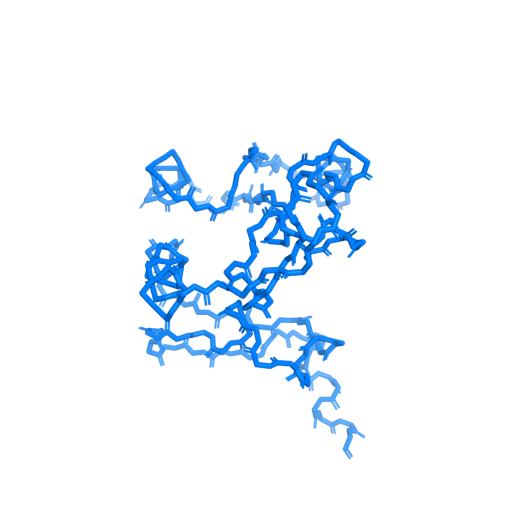4 103 PHE A CA 1
ATOM 788 C C . PHE A 1 103 ? 6.357 -12.341 7.065 1.00 95.44 103 PHE A C 1
ATOM 790 O O . PHE A 1 103 ? 7.548 -12.350 6.752 1.00 95.44 103 PHE A O 1
ATOM 797 N N . GLY A 1 104 ? 5.430 -12.909 6.286 1.00 94.69 104 GLY A N 1
ATOM 798 C CA . GLY A 1 104 ? 5.754 -13.672 5.075 1.00 94.69 104 GLY A CA 1
ATOM 799 C C . GLY A 1 104 ? 6.528 -12.884 4.009 1.00 94.69 104 GLY A C 1
ATOM 800 O O . GLY A 1 104 ? 7.115 -13.484 3.109 1.00 94.6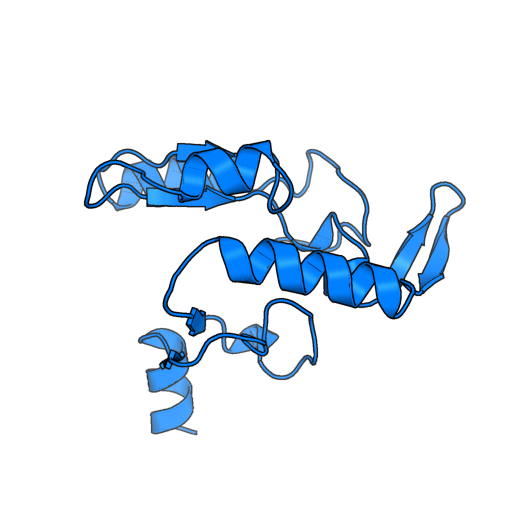9 104 GLY A O 1
ATOM 801 N N . THR A 1 105 ? 6.575 -11.552 4.099 1.00 94.94 105 THR A N 1
ATOM 802 C CA . THR A 1 105 ? 7.354 -10.684 3.205 1.00 94.94 105 THR A CA 1
ATOM 803 C C . THR A 1 105 ? 8.561 -10.030 3.870 1.00 94.94 105 THR A C 1
ATOM 805 O O . THR A 1 105 ? 9.374 -9.443 3.160 1.00 94.94 105 THR A O 1
ATOM 808 N N . ALA A 1 106 ? 8.733 -10.178 5.187 1.00 93.38 106 ALA A N 1
ATOM 809 C CA . ALA A 1 106 ? 9.772 -9.499 5.964 1.00 93.38 106 ALA A CA 1
ATOM 810 C C . ALA A 1 106 ? 11.209 -9.904 5.579 1.00 93.38 106 ALA A C 1
ATOM 812 O O . ALA A 1 106 ? 12.143 -9.136 5.779 1.00 93.38 106 ALA A O 1
ATOM 813 N N . HIS A 1 107 ? 11.394 -11.073 4.956 1.00 94.00 107 HIS A N 1
ATOM 814 C CA . HIS A 1 107 ? 12.689 -11.532 4.434 1.00 94.00 107 HIS A CA 1
ATOM 815 C C . HIS A 1 107 ? 13.164 -10.774 3.178 1.00 94.00 107 HIS A C 1
ATOM 817 O O . HIS A 1 107 ? 14.234 -11.074 2.647 1.00 94.00 107 HIS A O 1
ATOM 823 N N . ARG A 1 108 ? 12.364 -9.841 2.644 1.00 93.81 108 ARG A N 1
ATOM 824 C CA . ARG A 1 108 ? 12.667 -9.111 1.40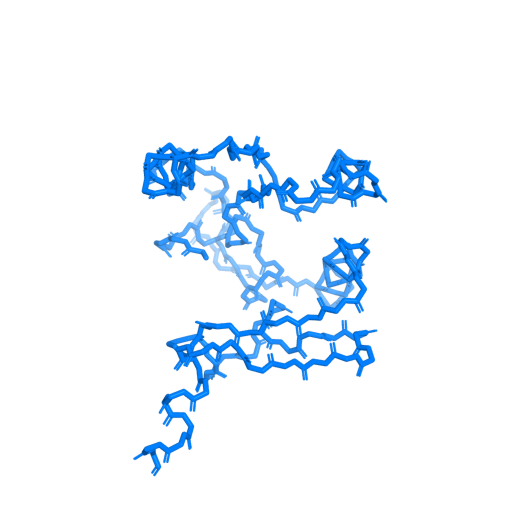9 1.00 93.81 108 ARG A CA 1
ATOM 825 C C . ARG A 1 108 ? 12.943 -7.639 1.686 1.00 93.81 108 ARG A C 1
ATOM 827 O O . ARG A 1 108 ? 12.158 -6.970 2.347 1.00 93.81 108 ARG A O 1
ATOM 834 N N . ALA A 1 109 ? 13.989 -7.105 1.061 1.00 94.31 109 ALA A N 1
ATOM 835 C CA . ALA A 1 109 ? 14.317 -5.677 1.080 1.00 94.31 109 ALA A CA 1
ATOM 836 C C . ALA A 1 109 ? 13.468 -4.867 0.074 1.00 94.31 109 ALA A C 1
ATOM 838 O O . ALA A 1 109 ? 13.996 -4.101 -0.727 1.00 94.31 109 ALA A O 1
ATOM 839 N N . HIS A 1 110 ? 12.155 -5.102 0.059 1.00 97.31 110 HIS A N 1
ATOM 840 C CA . HIS A 1 110 ? 11.214 -4.374 -0.792 1.00 97.31 110 HIS A CA 1
ATOM 841 C C . HIS A 1 110 ? 10.891 -2.993 -0.212 1.00 97.31 110 HIS A C 1
ATOM 843 O O . HIS A 1 110 ? 11.011 -2.785 0.998 1.00 97.31 110 HIS A O 1
ATOM 849 N N . SER A 1 111 ? 10.428 -2.074 -1.062 1.00 97.12 111 SER A N 1
ATOM 850 C CA . SER A 1 111 ? 10.170 -0.680 -0.676 1.00 97.12 111 SER A CA 1
ATOM 851 C C . SER A 1 111 ? 9.197 -0.549 0.496 1.00 97.12 111 SER A C 1
ATOM 853 O O . SER A 1 111 ? 9.465 0.208 1.427 1.00 97.12 111 SER A O 1
ATOM 855 N N . SER A 1 112 ? 8.120 -1.335 0.507 1.00 97.00 112 SER A N 1
ATOM 856 C CA . SER A 1 112 ? 7.129 -1.311 1.586 1.00 97.00 112 SER A CA 1
ATOM 857 C C . SER A 1 112 ? 7.592 -1.901 2.923 1.00 97.00 112 SER A C 1
ATOM 859 O O . SER A 1 112 ? 6.970 -1.616 3.938 1.00 97.00 112 SER A O 1
ATOM 861 N N . MET A 1 113 ? 8.654 -2.714 2.963 1.00 96.31 113 MET A N 1
ATOM 862 C CA . MET A 1 113 ? 8.978 -3.539 4.141 1.00 96.31 113 MET A CA 1
ATOM 863 C C . MET A 1 113 ? 9.734 -2.807 5.242 1.00 96.31 113 MET A C 1
ATOM 865 O O . MET A 1 113 ? 9.598 -3.148 6.420 1.00 96.31 113 MET A O 1
ATOM 869 N N . LEU A 1 114 ? 10.529 -1.809 4.871 1.00 87.88 114 LEU A N 1
ATOM 870 C CA . LEU A 1 114 ? 11.503 -1.196 5.773 1.00 87.8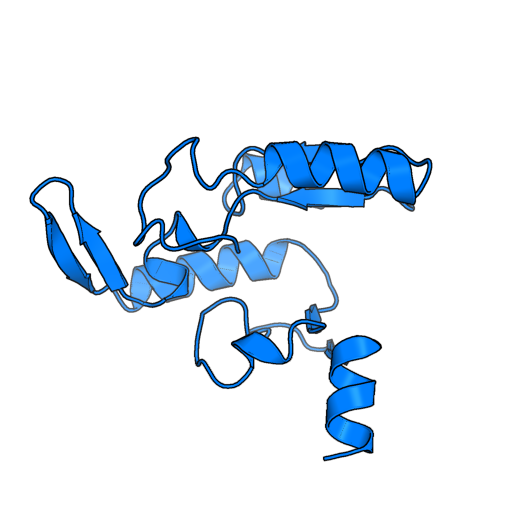8 114 LEU A CA 1
ATOM 871 C C . LEU A 1 114 ? 10.942 0.005 6.551 1.00 87.88 114 LEU A C 1
ATOM 873 O O . LEU A 1 114 ? 11.573 0.459 7.510 1.00 87.88 114 LEU A O 1
ATOM 877 N N . GLY A 1 115 ? 9.769 0.517 6.155 1.00 89.75 115 GLY A N 1
ATOM 878 C CA . GLY A 1 115 ? 9.172 1.713 6.756 1.00 89.75 115 GLY A CA 1
ATOM 879 C C . GLY A 1 115 ? 10.115 2.919 6.705 1.00 89.75 115 GLY A C 1
ATOM 880 O O . GLY A 1 115 ? 10.215 3.670 7.674 1.00 89.75 115 GLY A O 1
ATOM 881 N N . GLU A 1 116 ? 10.884 3.064 5.622 1.00 91.25 116 GLU A N 1
ATOM 882 C CA . GLU A 1 116 ? 11.901 4.111 5.507 1.00 91.25 116 GLU A CA 1
ATOM 883 C C . GLU A 1 116 ? 11.291 5.511 5.682 1.00 91.25 116 G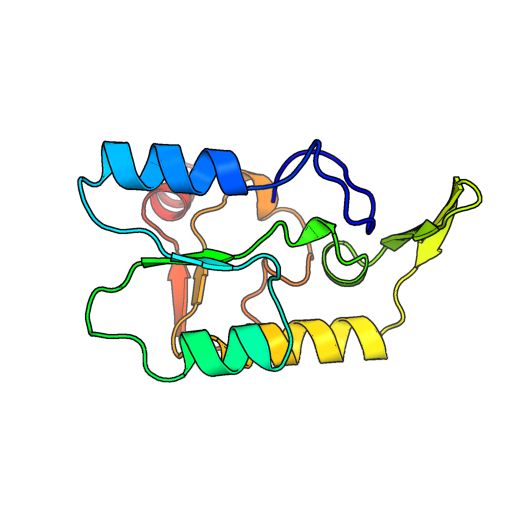LU A C 1
ATOM 885 O O . GLU A 1 116 ? 10.235 5.830 5.140 1.00 91.25 116 GLU A O 1
ATOM 890 N N . GLY A 1 117 ? 11.962 6.344 6.481 1.00 92.88 117 GLY A N 1
ATOM 891 C CA . GLY A 1 117 ? 11.529 7.704 6.803 1.00 92.88 117 GLY A CA 1
ATOM 892 C C . GLY A 1 117 ? 10.530 7.821 7.959 1.00 92.88 117 GLY A C 1
ATOM 893 O O . GLY A 1 117 ? 10.308 8.936 8.431 1.00 92.88 117 GLY A O 1
ATOM 894 N N . PHE A 1 118 ? 9.929 6.730 8.441 1.00 95.94 118 PHE A N 1
ATOM 895 C CA . PHE A 1 118 ? 9.058 6.770 9.620 1.00 95.94 118 PHE A CA 1
ATOM 896 C C . PHE A 1 118 ? 9.884 6.730 10.911 1.00 95.94 118 PHE A C 1
ATOM 898 O O . PHE A 1 118 ? 10.709 5.834 11.105 1.00 95.94 118 PHE A O 1
ATOM 905 N N . GLU A 1 119 ? 9.635 7.680 11.815 1.00 95.62 119 GLU A N 1
ATOM 906 C CA . GLU A 1 119 ? 10.269 7.694 13.140 1.00 95.62 119 GLU A CA 1
ATOM 907 C C . GLU A 1 119 ? 9.769 6.522 13.988 1.00 95.62 119 GLU A C 1
ATOM 909 O O . GLU A 1 119 ? 10.560 5.796 14.593 1.00 95.62 119 GLU A O 1
ATOM 914 N N . GLN A 1 120 ? 8.455 6.292 13.965 1.00 97.50 120 GLN A N 1
ATOM 915 C CA . GLN A 1 120 ? 7.808 5.200 14.677 1.00 97.50 120 GLN A CA 1
ATOM 916 C C . GLN A 1 120 ? 7.483 4.055 13.723 1.00 97.50 120 GLN A C 1
ATOM 918 O O . GLN A 1 120 ? 6.740 4.211 12.750 1.00 97.50 120 GLN A O 1
ATOM 923 N N . ARG A 1 121 ? 8.050 2.887 14.029 1.00 97.56 121 ARG A N 1
ATOM 924 C CA . ARG A 1 121 ? 7.848 1.634 13.303 1.00 97.56 121 ARG A CA 1
ATOM 925 C C . ARG A 1 121 ? 7.518 0.540 14.306 1.00 97.56 121 ARG A C 1
ATOM 927 O O . ARG A 1 121 ? 8.274 0.339 15.253 1.00 97.56 121 ARG A O 1
ATOM 934 N N . ALA A 1 122 ? 6.410 -0.156 14.094 1.00 97.31 122 ALA A N 1
ATOM 935 C CA . ALA A 1 122 ? 5.953 -1.223 14.975 1.00 97.31 122 ALA A CA 1
ATOM 936 C C . ALA A 1 122 ? 5.645 -2.503 14.195 1.00 97.31 122 ALA A C 1
ATOM 938 O O . ALA A 1 122 ? 5.369 -2.473 12.993 1.00 97.31 122 ALA A O 1
ATOM 939 N N . SER A 1 123 ? 5.668 -3.637 14.890 1.00 97.50 123 SER A N 1
ATOM 940 C CA . SER A 1 123 ? 5.053 -4.865 14.401 1.00 97.50 123 SER A CA 1
ATOM 941 C C . SER A 1 123 ? 3.554 -4.843 14.691 1.00 97.50 123 SER A C 1
ATOM 943 O O . SER A 1 123 ? 3.116 -4.407 15.757 1.00 97.50 123 SER A O 1
ATOM 945 N N . GLY A 1 124 ? 2.759 -5.318 13.737 1.00 97.69 124 GLY A N 1
ATOM 946 C CA . GLY A 1 124 ? 1.377 -5.692 14.003 1.00 97.69 124 GLY A CA 1
ATOM 947 C C . GLY A 1 124 ? 1.307 -6.985 14.817 1.00 97.69 124 GLY A C 1
ATOM 948 O O . GLY A 1 124 ? 2.328 -7.596 15.149 1.00 97.69 124 GLY A O 1
ATOM 949 N N . PHE A 1 125 ? 0.096 -7.410 15.171 1.00 97.94 125 PHE A N 1
ATOM 950 C CA . PHE A 1 125 ? -0.086 -8.558 16.058 1.00 97.94 125 PHE A CA 1
ATOM 951 C C . PHE A 1 125 ? 0.335 -9.890 15.430 1.00 97.94 125 PHE A C 1
ATOM 953 O O . PHE A 1 125 ? 0.846 -10.746 16.152 1.00 97.94 125 PHE A O 1
ATOM 960 N N . LEU A 1 126 ? 0.151 -10.074 14.119 1.00 96.44 126 LEU A N 1
ATOM 961 C CA . LEU A 1 126 ? 0.602 -11.279 13.423 1.00 96.44 126 LEU A CA 1
ATOM 962 C C . LEU A 1 126 ? 2.126 -11.320 13.390 1.00 96.44 126 LEU A C 1
ATOM 964 O O . LEU A 1 126 ? 2.708 -12.309 13.823 1.00 96.44 126 LEU A O 1
ATOM 968 N N . LEU A 1 127 ? 2.776 -10.230 12.968 1.00 96.06 127 LEU A N 1
ATOM 969 C CA . LEU A 1 127 ? 4.239 -10.167 12.948 1.00 96.06 127 LEU A CA 1
ATOM 970 C C . LEU A 1 127 ? 4.830 -10.330 14.355 1.00 96.06 127 LEU A C 1
ATOM 972 O O . LEU A 1 127 ? 5.787 -11.077 14.531 1.00 96.06 127 LEU A O 1
ATOM 976 N N . LYS A 1 128 ? 4.252 -9.667 15.362 1.00 97.25 128 LYS A N 1
ATOM 977 C CA . LYS A 1 128 ? 4.674 -9.800 16.761 1.00 97.25 128 LYS A CA 1
ATOM 978 C C . LYS A 1 128 ? 4.577 -11.247 17.235 1.00 97.25 128 LYS A C 1
ATOM 980 O O . LYS A 1 128 ? 5.516 -11.739 17.841 1.00 97.25 128 LYS A O 1
ATOM 985 N N . LYS A 1 129 ? 3.466 -11.929 16.946 1.00 96.81 129 LYS A N 1
ATOM 986 C CA . LYS A 1 129 ? 3.291 -13.331 17.325 1.00 96.81 129 LYS A CA 1
ATOM 987 C C . LYS A 1 129 ? 4.346 -14.226 16.678 1.00 96.81 129 LYS A C 1
ATOM 989 O O . LYS A 1 129 ? 4.859 -15.099 17.354 1.00 96.81 129 LYS A O 1
ATOM 994 N N . GLU A 1 130 ? 4.690 -14.018 15.412 1.00 96.31 130 GLU A N 1
ATOM 995 C CA . GLU A 1 130 ? 5.782 -14.781 14.795 1.00 96.31 130 GLU A CA 1
ATOM 996 C C . GLU A 1 130 ? 7.101 -14.519 15.548 1.00 96.31 130 GLU A C 1
ATOM 998 O O . GLU A 1 130 ? 7.741 -15.456 16.010 1.00 96.31 130 GLU A O 1
ATOM 1003 N N . LEU A 1 131 ? 7.463 -13.251 15.774 1.00 93.44 131 LEU A N 1
ATOM 1004 C CA . LEU A 1 131 ? 8.706 -12.876 16.469 1.00 93.44 131 LEU A CA 1
ATOM 1005 C C . LEU A 1 131 ? 8.790 -13.346 17.930 1.00 93.44 131 LEU A C 1
ATOM 1007 O O . LEU A 1 131 ? 9.889 -13.570 18.418 1.00 93.44 131 LEU A O 1
ATOM 1011 N N . ASP A 1 132 ? 7.660 -13.462 18.629 1.00 94.94 132 ASP A N 1
ATOM 1012 C CA . ASP A 1 132 ? 7.622 -13.915 20.025 1.00 94.94 132 ASP A CA 1
ATOM 1013 C C . ASP A 1 132 ? 7.855 -15.436 20.152 1.00 94.94 132 ASP A C 1
ATOM 1015 O O . ASP A 1 132 ? 8.252 -15.904 21.220 1.00 94.94 132 ASP A O 1
ATOM 1019 N N . TYR A 1 133 ? 7.559 -16.213 19.102 1.00 92.69 133 TYR A N 1
ATOM 1020 C CA . TYR A 1 133 ? 7.596 -17.682 19.126 1.00 92.69 133 TYR A CA 1
ATOM 1021 C C . TYR A 1 133 ? 8.706 -18.309 18.260 1.00 92.69 133 TYR A C 1
ATOM 1023 O O . TYR A 1 133 ? 8.965 -19.504 18.424 1.00 92.69 133 TYR A O 1
ATOM 1031 N N . PHE A 1 134 ? 9.331 -17.547 17.354 1.00 82.75 134 PHE A N 1
ATOM 1032 C CA . PHE A 1 134 ? 10.561 -17.934 16.644 1.00 82.75 134 PHE A CA 1
ATOM 1033 C C . PHE A 1 134 ? 11.797 -17.819 17.541 1.00 82.75 134 PHE A C 1
ATOM 1035 O O . PHE A 1 134 ? 12.671 -18.707 17.416 1.00 82.75 134 PHE A O 1
#

InterPro domains:
  IPR001576 Phosphoglycerate kinase [PF00162] (1-134)
  IPR001576 Phosphoglycerate kinase [PR00477] (51-66)
  IPR001576 Phosphoglycerate kinase [PR00477] (94-116)
  IPR001576 Phosphoglycerate kinase [PR00477] (123-134)
  IPR001576 Phosphoglycerate kinase [PTHR11406] (1-134)
  IPR015824 Phosphoglycerate kinase, N-terminal [G3DSA:3.40.50.1260] (1-126)
  IPR036043 Phosphoglycerate kinase superfamily [SSF53748] (1-134)

Organism: NCBI:txid428564

Radius of gyration: 15.4 Å; chains: 1; bounding box: 37×32×44 Å

Secondary structure (DSSP, 8-state):
--S--TT---GGG-SHHHHHHHHHHHTS--EEES-SSSHHHHHHHHSPPTT--EEEP-GGGSHHHHTEEE-TTS-EEEPPHHHHHHHHHHHHTT-SEEEE--GGGTTS--TTTS-TT-SEEEE-HHHHHHHHH-

pLDDT: mean 96.23, std 2.2, range [82.75, 98.5]